Protein AF-A0A7C2QUU1-F1 (afdb_monomer_lite)

Structure (mmCIF, N/CA/C/O backbone):
data_AF-A0A7C2QUU1-F1
#
_entry.id   AF-A0A7C2QUU1-F1
#
loop_
_atom_site.group_PDB
_atom_site.id
_atom_site.type_symbol
_atom_site.label_atom_id
_atom_site.label_alt_id
_atom_site.label_comp_id
_atom_site.label_asym_id
_atom_site.label_entity_id
_atom_site.label_seq_id
_atom_site.pdbx_PDB_ins_code
_atom_site.Cartn_x
_atom_site.Cartn_y
_atom_site.Cartn_z
_atom_site.occupancy
_atom_site.B_iso_or_equiv
_atom_site.auth_seq_id
_atom_site.auth_comp_id
_atom_site.auth_asym_id
_atom_site.auth_atom_id
_atom_site.pdbx_PDB_model_num
ATOM 1 N N . MET A 1 1 ? -16.469 -3.434 -7.309 1.00 41.41 1 MET A N 1
ATOM 2 C CA . MET A 1 1 ? -15.616 -4.558 -6.874 1.00 41.41 1 MET A CA 1
ATOM 3 C C . MET A 1 1 ? -14.796 -5.000 -8.081 1.00 41.41 1 MET A C 1
ATOM 5 O O . MET A 1 1 ? -15.306 -5.731 -8.916 1.00 41.41 1 MET A O 1
ATOM 9 N N . ILE A 1 2 ? -13.607 -4.422 -8.275 1.00 46.06 2 ILE A N 1
ATOM 10 C CA . ILE A 1 2 ? -12.784 -4.620 -9.481 1.00 46.06 2 ILE A CA 1
ATOM 11 C C . ILE A 1 2 ? -11.628 -5.571 -9.140 1.00 46.06 2 ILE A C 1
ATOM 13 O O . ILE A 1 2 ? -10.767 -5.225 -8.345 1.00 46.06 2 ILE A O 1
ATOM 17 N N . LEU A 1 3 ? -11.685 -6.781 -9.711 1.00 43.09 3 LEU A N 1
ATOM 18 C CA . LEU A 1 3 ? -10.616 -7.628 -10.286 1.00 43.09 3 LEU A CA 1
ATOM 19 C C . LEU A 1 3 ? -9.187 -7.691 -9.683 1.00 43.09 3 LEU A C 1
ATOM 21 O O . LEU A 1 3 ? -8.293 -8.186 -10.361 1.00 43.09 3 LEU A O 1
ATOM 25 N N . ALA A 1 4 ? -8.935 -7.311 -8.429 1.00 51.81 4 ALA A N 1
ATOM 26 C CA . ALA A 1 4 ? -7.622 -7.537 -7.799 1.00 51.81 4 ALA A CA 1
ATOM 27 C C . ALA A 1 4 ? -7.374 -9.007 -7.387 1.00 51.81 4 ALA A C 1
ATOM 29 O O . ALA A 1 4 ? -6.244 -9.397 -7.122 1.00 51.81 4 ALA A O 1
ATOM 30 N N . LEU A 1 5 ? -8.412 -9.853 -7.376 1.00 50.00 5 LEU A N 1
ATOM 31 C CA . LEU A 1 5 ? -8.3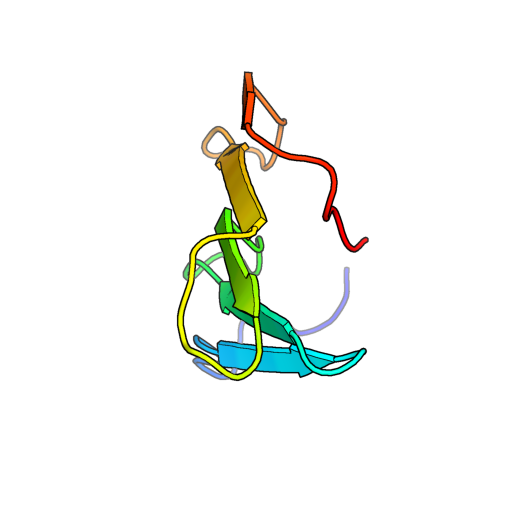36 -11.217 -6.833 1.00 50.00 5 LEU A CA 1
ATOM 32 C C . LEU A 1 5 ? -7.527 -12.218 -7.686 1.00 50.00 5 LEU A C 1
ATOM 34 O O . LEU A 1 5 ? -7.286 -13.326 -7.219 1.00 50.00 5 LEU A O 1
ATOM 38 N N . LEU A 1 6 ? -7.137 -11.885 -8.927 1.00 53.75 6 LEU A N 1
ATOM 39 C CA . LEU A 1 6 ? -6.629 -12.885 -9.885 1.00 53.75 6 LEU A CA 1
ATOM 40 C C . LEU A 1 6 ? -5.142 -12.764 -10.259 1.00 53.75 6 LEU A C 1
ATOM 42 O O . LEU A 1 6 ? -4.599 -13.669 -10.892 1.00 53.75 6 LEU A O 1
ATOM 46 N N . GLN A 1 7 ? -4.442 -11.691 -9.903 1.00 46.97 7 GLN A N 1
ATOM 47 C CA . GLN A 1 7 ? -3.045 -11.516 -10.311 1.00 46.97 7 GLN A CA 1
ATOM 48 C C . GLN A 1 7 ? -2.276 -10.871 -9.166 1.00 46.97 7 GLN A C 1
ATOM 50 O O . GLN A 1 7 ? -2.655 -9.795 -8.722 1.00 46.97 7 GLN A O 1
ATOM 55 N N . GLY A 1 8 ? -1.210 -11.530 -8.701 1.00 52.66 8 GLY A N 1
ATOM 56 C CA . GLY A 1 8 ? -0.302 -11.080 -7.643 1.00 52.66 8 GLY A CA 1
ATOM 57 C C . GLY A 1 8 ? 0.457 -9.798 -7.987 1.00 52.66 8 GLY A C 1
ATOM 58 O O . GLY A 1 8 ? 1.681 -9.800 -8.093 1.00 52.66 8 GLY A O 1
ATOM 59 N N . ILE A 1 9 ? -0.270 -8.700 -8.169 1.00 58.91 9 ILE A N 1
ATOM 60 C CA . ILE A 1 9 ? 0.267 -7.362 -8.352 1.00 58.91 9 ILE A CA 1
ATOM 61 C C . ILE A 1 9 ? 0.683 -6.880 -6.963 1.00 58.91 9 ILE A C 1
ATOM 63 O O . ILE A 1 9 ? -0.041 -6.158 -6.290 1.00 58.91 9 ILE A O 1
ATOM 67 N N . SER A 1 10 ? 1.850 -7.335 -6.515 1.00 74.38 10 SER A N 1
ATOM 68 C CA . SER A 1 10 ? 2.454 -6.901 -5.254 1.00 74.38 10 SER A CA 1
ATOM 69 C C . SER A 1 10 ? 2.988 -5.470 -5.331 1.00 74.38 10 SER A C 1
ATOM 71 O O . SER A 1 10 ? 3.212 -4.847 -4.297 1.00 74.38 10 SER A O 1
ATOM 73 N N . LEU A 1 11 ? 3.201 -4.942 -6.545 1.00 84.19 11 LEU A N 1
ATOM 74 C CA . LEU A 1 11 ? 3.898 -3.680 -6.772 1.00 84.19 11 LEU A CA 1
ATOM 75 C C . LEU A 1 11 ? 3.374 -2.940 -8.013 1.00 84.19 11 LEU A C 1
ATOM 77 O O . LEU A 1 11 ? 3.403 -3.481 -9.118 1.00 84.19 11 LEU A O 1
ATOM 81 N N . VAL A 1 12 ? 2.965 -1.676 -7.856 1.00 87.75 12 VAL A N 1
ATOM 82 C CA . VAL A 1 12 ? 2.588 -0.788 -8.978 1.00 87.75 12 VAL A CA 1
ATOM 83 C C . VAL A 1 12 ? 3.346 0.526 -8.893 1.00 87.75 12 VAL A C 1
ATOM 85 O O . VAL A 1 12 ? 3.458 1.105 -7.817 1.00 87.75 12 VAL A O 1
ATOM 88 N N . ARG A 1 13 ? 3.813 1.045 -10.033 1.00 88.44 13 ARG A N 1
ATOM 89 C CA . ARG A 1 13 ? 4.408 2.383 -10.118 1.00 88.44 13 ARG A CA 1
ATOM 90 C C . ARG A 1 13 ? 3.379 3.424 -10.571 1.00 88.44 13 ARG A C 1
ATOM 92 O O . ARG A 1 13 ? 2.804 3.272 -11.646 1.00 88.44 13 ARG A O 1
ATOM 99 N N . ARG A 1 14 ? 3.173 4.496 -9.798 1.00 85.94 14 ARG A N 1
ATOM 100 C CA . ARG A 1 14 ? 2.322 5.659 -10.141 1.00 85.94 14 ARG A CA 1
ATOM 101 C C . ARG A 1 14 ? 2.976 6.931 -9.614 1.00 85.94 14 ARG A C 1
ATOM 103 O O . ARG A 1 14 ? 3.594 6.883 -8.569 1.00 85.94 14 ARG A O 1
ATOM 110 N N . ASN A 1 15 ? 2.883 8.058 -10.323 1.00 87.19 15 ASN A N 1
ATOM 111 C CA . ASN A 1 15 ? 3.428 9.353 -9.863 1.00 87.19 15 ASN A CA 1
ATOM 112 C C . ASN A 1 15 ? 4.899 9.318 -9.393 1.00 87.19 15 ASN A C 1
ATOM 114 O O . ASN A 1 15 ? 5.285 10.039 -8.483 1.00 87.19 15 ASN A O 1
ATOM 118 N N . ASN A 1 16 ? 5.732 8.480 -10.022 1.00 88.19 16 ASN A N 1
ATOM 119 C CA . ASN A 1 16 ? 7.119 8.232 -9.602 1.00 88.19 16 ASN A CA 1
ATOM 120 C C . ASN A 1 16 ? 7.278 7.606 -8.192 1.00 88.19 16 ASN A C 1
ATOM 122 O O . ASN A 1 16 ? 8.378 7.569 -7.639 1.00 88.19 16 ASN A O 1
ATOM 126 N N . GLU A 1 17 ? 6.197 7.055 -7.656 1.00 91.56 17 GLU A N 1
ATOM 127 C CA . GLU A 1 17 ? 6.117 6.264 -6.436 1.00 91.56 17 GLU A CA 1
ATOM 128 C C . GLU A 1 17 ? 5.860 4.793 -6.777 1.00 91.56 17 GLU A C 1
ATOM 130 O O . GLU A 1 17 ? 5.321 4.449 -7.833 1.00 91.56 17 GLU A O 1
ATOM 135 N N . TRP A 1 18 ? 6.251 3.920 -5.863 1.00 91.50 18 TRP A N 1
ATOM 136 C CA . TRP A 1 18 ? 6.014 2.488 -5.887 1.00 91.50 18 TRP A CA 1
ATOM 137 C C . TRP A 1 18 ? 5.058 2.135 -4.757 1.00 91.50 18 TRP A C 1
ATOM 139 O O . TRP A 1 18 ? 5.343 2.417 -3.596 1.00 91.50 18 TRP A O 1
ATOM 149 N N . HIS A 1 19 ? 3.942 1.511 -5.102 1.00 91.00 19 HIS A N 1
ATOM 150 C CA . HIS A 1 19 ? 2.881 1.111 -4.189 1.00 91.00 19 HIS A CA 1
ATOM 151 C C . HIS A 1 19 ? 2.972 -0.391 -3.964 1.00 91.00 19 HIS A C 1
ATOM 153 O O . HIS A 1 19 ? 2.815 -1.159 -4.914 1.00 91.00 19 HIS A O 1
ATOM 159 N N . HIS A 1 20 ? 3.228 -0.785 -2.721 1.00 88.94 20 HIS A N 1
ATOM 160 C CA . HIS A 1 20 ? 3.344 -2.171 -2.290 1.00 88.94 20 HIS A CA 1
ATOM 161 C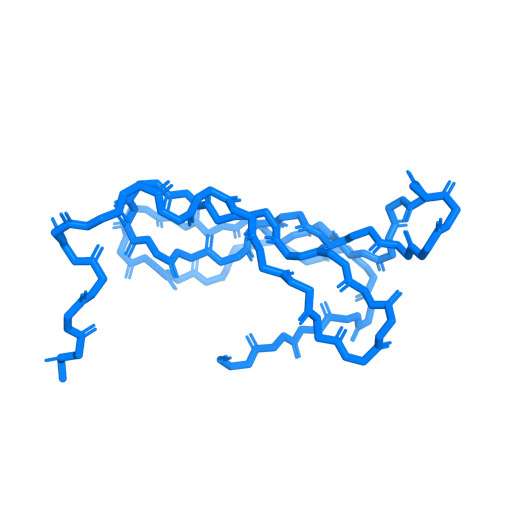 C . HIS A 1 20 ? 1.988 -2.629 -1.764 1.00 88.94 20 HIS A C 1
ATOM 163 O O . HIS A 1 20 ? 1.510 -2.127 -0.740 1.00 88.94 20 HIS A O 1
ATOM 169 N N . PHE A 1 21 ? 1.357 -3.540 -2.496 1.00 87.19 21 PHE A N 1
ATOM 170 C CA . PHE A 1 21 ? 0.018 -4.030 -2.199 1.00 87.19 21 PHE A CA 1
ATOM 171 C C . PHE A 1 21 ? 0.060 -5.341 -1.431 1.00 87.19 21 PHE A C 1
ATOM 173 O O . PHE A 1 21 ? 0.912 -6.200 -1.666 1.00 87.19 21 PHE A O 1
ATOM 180 N N . ASP A 1 22 ? -0.902 -5.503 -0.535 1.00 81.56 22 ASP A N 1
ATOM 181 C CA . ASP A 1 22 ? -1.170 -6.778 0.106 1.00 81.56 22 ASP A CA 1
ATOM 182 C C . ASP A 1 22 ? -1.978 -7.724 -0.803 1.00 81.56 22 ASP A C 1
ATOM 184 O O . ASP A 1 22 ? -2.477 -7.314 -1.857 1.00 81.56 22 ASP A O 1
ATOM 188 N N . PRO A 1 23 ? -2.139 -9.003 -0.417 1.00 80.62 23 PRO A N 1
ATOM 189 C CA . PRO A 1 23 ? -2.914 -9.967 -1.200 1.00 80.62 23 PRO A CA 1
ATOM 190 C C . PRO A 1 23 ? -4.394 -9.605 -1.398 1.00 80.62 23 PRO A C 1
ATOM 192 O O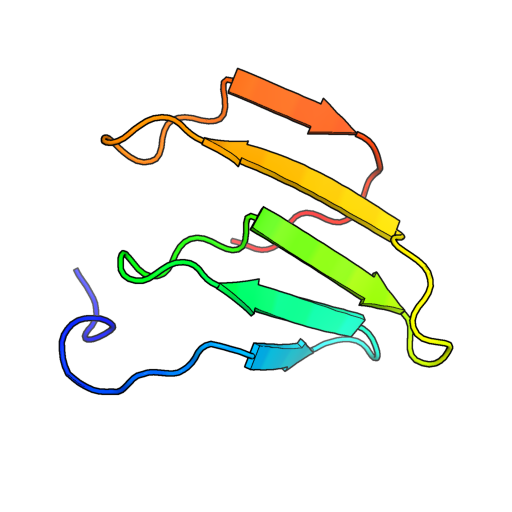 . PRO A 1 23 ? -5.057 -10.223 -2.227 1.00 80.62 23 PRO A O 1
ATOM 195 N N . LEU A 1 24 ? -4.926 -8.642 -0.638 1.00 80.56 24 LEU A N 1
ATOM 196 C CA . LEU A 1 24 ? -6.301 -8.156 -0.760 1.00 80.56 24 LEU A CA 1
ATOM 197 C C . LEU A 1 24 ? -6.404 -6.942 -1.700 1.00 80.56 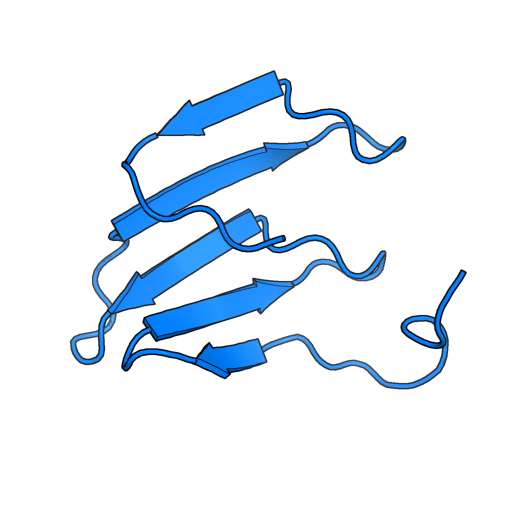24 LEU A C 1
ATOM 199 O O . LEU A 1 24 ? -7.511 -6.498 -2.002 1.00 80.56 24 LEU A O 1
ATOM 203 N N . GLY A 1 25 ? -5.273 -6.432 -2.198 1.00 81.12 25 GLY A N 1
ATOM 204 C CA . GLY A 1 25 ? -5.212 -5.295 -3.111 1.00 81.12 25 GLY A CA 1
ATOM 205 C C . GLY A 1 25 ? -5.144 -3.939 -2.409 1.00 81.12 25 GLY A C 1
ATOM 206 O O . GLY A 1 25 ? -5.447 -2.926 -3.039 1.00 81.12 25 GLY A O 1
ATOM 207 N N . THR A 1 26 ? -4.725 -3.888 -1.142 1.00 83.94 26 THR A N 1
ATOM 208 C CA . THR A 1 26 ? -4.566 -2.634 -0.388 1.00 83.94 26 THR A CA 1
ATOM 209 C C . THR A 1 26 ? -3.105 -2.190 -0.366 1.00 83.94 26 THR A C 1
ATOM 211 O O . THR A 1 26 ? -2.222 -2.968 -0.011 1.00 83.94 26 THR A O 1
ATOM 214 N N . ALA A 1 27 ? -2.830 -0.936 -0.742 1.00 85.12 27 ALA A N 1
ATOM 215 C CA . ALA A 1 27 ? -1.475 -0.379 -0.726 1.00 85.12 27 ALA A CA 1
ATOM 216 C C . ALA A 1 27 ? -1.052 -0.025 0.706 1.00 85.12 27 ALA A C 1
ATOM 218 O O . ALA A 1 27 ? -1.511 0.977 1.255 1.00 85.12 27 ALA A O 1
ATOM 219 N N . GLN A 1 28 ? -0.157 -0.819 1.294 1.00 86.62 28 GLN A N 1
ATOM 220 C CA . GLN A 1 28 ? 0.300 -0.605 2.669 1.00 86.62 28 GLN A CA 1
ATOM 221 C C . GLN A 1 28 ? 1.537 0.290 2.731 1.00 86.62 28 GLN A C 1
ATOM 223 O O . GLN A 1 28 ? 1.594 1.223 3.522 1.00 86.62 28 GLN A O 1
ATOM 228 N N . VAL A 1 29 ? 2.522 0.058 1.864 1.00 91.38 29 VAL A N 1
ATOM 229 C CA . VAL A 1 29 ? 3.768 0.837 1.849 1.00 91.38 29 VAL A CA 1
ATOM 230 C C . VAL A 1 29 ? 3.900 1.553 0.515 1.00 91.38 29 VAL A C 1
ATOM 232 O O . VAL A 1 29 ? 3.646 0.972 -0.539 1.00 91.38 29 VAL A O 1
ATOM 235 N N . ILE A 1 30 ? 4.313 2.819 0.548 1.00 92.38 30 ILE A N 1
ATOM 236 C CA . ILE A 1 30 ? 4.607 3.612 -0.645 1.00 92.38 30 ILE A CA 1
ATOM 237 C C . ILE A 1 30 ? 6.044 4.113 -0.553 1.00 92.38 30 ILE A C 1
ATOM 239 O O . ILE A 1 30 ? 6.432 4.734 0.441 1.00 92.38 30 ILE A O 1
ATOM 243 N N . THR A 1 31 ? 6.837 3.859 -1.593 1.00 93.12 31 THR A N 1
ATOM 244 C CA . THR A 1 31 ? 8.230 4.315 -1.684 1.00 93.12 31 THR A CA 1
ATOM 245 C C . THR A 1 31 ? 8.452 5.221 -2.888 1.00 93.12 31 THR A C 1
ATOM 247 O O . THR A 1 31 ? 7.893 4.974 -3.949 1.00 93.12 31 THR A O 1
ATOM 250 N N . ASN A 1 32 ? 9.305 6.237 -2.776 1.00 92.75 32 ASN A N 1
ATOM 251 C CA . ASN A 1 32 ? 9.686 7.067 -3.924 1.00 92.75 32 ASN A CA 1
ATOM 252 C C . ASN A 1 32 ? 10.642 6.327 -4.888 1.00 92.75 32 ASN A C 1
ATOM 254 O O . ASN A 1 32 ? 11.038 5.182 -4.654 1.00 92.75 32 ASN A O 1
ATOM 258 N N . SER A 1 33 ? 11.061 6.988 -5.972 1.00 89.88 33 SER A N 1
ATOM 259 C CA . SER A 1 33 ? 12.014 6.428 -6.947 1.00 89.88 33 SER A CA 1
ATOM 260 C C . SER A 1 33 ? 13.387 6.064 -6.373 1.00 89.88 33 SER A C 1
ATOM 262 O O . SER A 1 33 ? 14.107 5.293 -6.998 1.00 89.88 33 SER A O 1
ATOM 264 N N . SER A 1 34 ? 13.737 6.594 -5.200 1.00 94.00 34 SER A N 1
ATOM 265 C CA . SER A 1 34 ? 14.972 6.291 -4.467 1.00 94.00 34 SER A CA 1
ATOM 266 C C . SER A 1 34 ? 14.771 5.206 -3.399 1.00 94.00 34 SER A C 1
ATOM 268 O O . SER A 1 34 ? 15.612 5.058 -2.517 1.00 94.00 34 SER A O 1
ATOM 270 N N . ALA A 1 35 ? 13.652 4.474 -3.453 1.00 89.62 35 ALA A N 1
ATOM 271 C CA . ALA A 1 35 ? 13.262 3.429 -2.504 1.00 89.62 35 ALA A CA 1
ATOM 272 C C . ALA A 1 35 ? 13.094 3.902 -1.044 1.00 89.62 35 ALA A C 1
ATOM 274 O O . ALA A 1 35 ? 13.108 3.091 -0.120 1.00 89.62 35 ALA A O 1
ATOM 275 N N . GLN A 1 36 ? 12.894 5.203 -0.811 1.00 93.44 36 GLN A N 1
ATOM 276 C CA . GLN A 1 36 ? 12.593 5.726 0.523 1.00 93.44 36 GLN A CA 1
ATOM 277 C C . GLN A 1 36 ? 11.094 5.630 0.793 1.00 93.44 36 GLN A C 1
ATOM 279 O O . GLN A 1 36 ? 10.296 5.987 -0.073 1.00 93.44 36 GLN A O 1
ATOM 284 N N . VAL A 1 37 ? 10.714 5.198 1.997 1.00 92.50 37 VAL A N 1
ATOM 285 C CA . VAL A 1 37 ? 9.310 5.147 2.429 1.00 92.50 37 VAL A CA 1
ATOM 286 C C . VAL A 1 37 ? 8.770 6.568 2.568 1.00 92.50 37 VAL A C 1
ATOM 288 O O . VAL A 1 37 ? 9.238 7.335 3.406 1.00 92.50 37 VAL A O 1
ATOM 291 N N . VAL A 1 38 ? 7.788 6.912 1.736 1.00 93.25 38 VAL A N 1
ATOM 292 C CA . VAL A 1 38 ? 7.069 8.197 1.781 1.00 93.25 38 VAL A CA 1
ATOM 293 C C . VAL A 1 38 ? 5.710 8.067 2.455 1.00 93.25 38 VAL A C 1
ATOM 295 O O . VAL A 1 38 ? 5.163 9.062 2.932 1.00 93.25 38 VAL A O 1
ATOM 298 N N . SER A 1 39 ? 5.174 6.845 2.518 1.00 93.31 39 SER A N 1
ATOM 299 C CA . SER A 1 39 ? 3.987 6.544 3.303 1.00 93.31 39 SER A CA 1
ATOM 300 C C . SER A 1 39 ? 3.940 5.093 3.764 1.00 93.31 39 SER A C 1
ATOM 302 O O . SER A 1 39 ? 4.395 4.187 3.061 1.00 93.31 39 SER A O 1
ATOM 304 N N . ASN A 1 40 ? 3.391 4.894 4.956 1.00 91.94 40 ASN A N 1
ATOM 305 C CA . ASN A 1 40 ? 3.128 3.602 5.563 1.00 91.94 40 ASN A CA 1
ATOM 306 C C . ASN A 1 40 ? 1.732 3.629 6.197 1.00 91.94 40 ASN A C 1
ATOM 308 O O . ASN A 1 40 ? 1.491 4.319 7.191 1.00 91.94 40 ASN A O 1
ATOM 312 N N . ASN A 1 41 ? 0.823 2.885 5.586 1.00 91.50 41 ASN A N 1
ATOM 313 C CA . ASN A 1 41 ? -0.592 2.830 5.888 1.00 91.50 41 ASN A CA 1
ATOM 314 C C . ASN A 1 41 ? -0.934 1.414 6.357 1.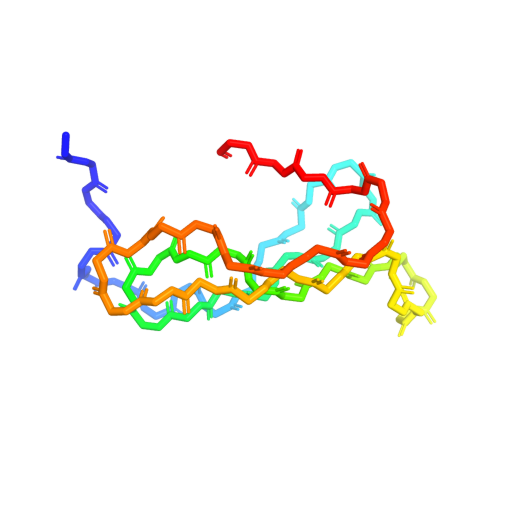00 91.50 41 ASN A C 1
ATOM 316 O O . ASN A 1 41 ? -0.823 0.448 5.602 1.00 91.50 41 ASN A O 1
ATOM 320 N N . LEU A 1 42 ? -1.371 1.289 7.607 1.00 89.19 42 LEU A N 1
ATOM 321 C CA . LEU A 1 42 ? -1.816 0.023 8.174 1.00 89.19 42 LEU A CA 1
ATOM 322 C C . LEU A 1 42 ? -3.332 -0.056 8.120 1.00 89.19 42 LEU A C 1
ATOM 324 O O . LEU A 1 42 ? -4.032 0.775 8.707 1.00 89.19 42 LEU A O 1
ATOM 328 N N . TYR A 1 43 ? -3.819 -1.097 7.462 1.00 89.31 43 TYR A N 1
ATOM 329 C CA . TYR A 1 43 ? -5.233 -1.413 7.354 1.00 89.31 43 TYR A CA 1
ATOM 330 C C . TYR A 1 43 ? -5.541 -2.669 8.165 1.00 89.31 43 TYR A C 1
ATOM 332 O O . TYR A 1 43 ? -4.678 -3.527 8.359 1.00 89.31 43 TYR A O 1
ATOM 340 N N . ASP A 1 44 ? -6.768 -2.777 8.662 1.00 89.12 44 ASP A N 1
ATOM 341 C CA . ASP A 1 44 ? -7.255 -4.047 9.191 1.00 89.12 44 ASP A CA 1
ATOM 342 C C . ASP A 1 44 ? -7.677 -5.012 8.068 1.00 89.12 44 ASP A C 1
ATOM 344 O O . ASP A 1 44 ? -7.642 -4.683 6.883 1.00 89.12 44 ASP A O 1
ATOM 348 N N . ILE A 1 45 ? -8.116 -6.215 8.448 1.00 84.19 45 ILE A N 1
ATOM 349 C CA . ILE A 1 45 ? -8.545 -7.260 7.504 1.00 84.19 45 ILE A CA 1
ATOM 350 C C . ILE A 1 45 ? -9.759 -6.864 6.644 1.00 84.19 45 ILE A C 1
ATOM 352 O O . ILE A 1 45 ? -10.020 -7.492 5.621 1.00 84.19 45 ILE A O 1
ATOM 356 N N . PHE A 1 46 ? -10.504 -5.832 7.040 1.00 87.50 46 PHE A N 1
ATOM 357 C CA . PHE A 1 46 ? -11.650 -5.313 6.297 1.00 87.50 46 PHE A CA 1
ATOM 358 C C . PHE A 1 46 ? -11.275 -4.124 5.400 1.00 87.50 46 PHE A C 1
ATOM 360 O O . PHE A 1 46 ? -12.157 -3.530 4.782 1.00 87.50 46 PHE A O 1
ATOM 367 N N . GLY A 1 47 ? -9.987 -3.769 5.315 1.00 85.50 47 GLY A N 1
ATOM 368 C CA . GLY A 1 47 ? -9.498 -2.645 4.518 1.00 85.50 47 GLY A CA 1
ATOM 369 C C . GLY A 1 47 ? -9.721 -1.280 5.176 1.00 85.50 47 GLY A C 1
ATOM 370 O O . GLY A 1 47 ? -9.662 -0.257 4.495 1.00 85.50 47 GLY A O 1
ATOM 371 N N . VAL A 1 48 ? -9.985 -1.224 6.487 1.00 89.25 48 VAL A N 1
ATOM 372 C CA . VAL A 1 48 ? -10.161 0.043 7.213 1.00 89.25 48 VAL A CA 1
ATOM 373 C C . VAL A 1 48 ? -8.808 0.557 7.694 1.00 89.25 48 VAL A C 1
ATOM 375 O O . VAL A 1 48 ? -8.096 -0.147 8.409 1.00 89.25 48 VAL A O 1
ATOM 378 N N . LEU A 1 49 ? -8.468 1.801 7.341 1.00 89.56 49 LEU A N 1
ATOM 379 C CA . LEU A 1 49 ? -7.225 2.455 7.762 1.00 89.56 49 LEU A CA 1
ATOM 380 C C . LEU A 1 49 ? -7.198 2.630 9.287 1.00 89.56 49 LEU A C 1
ATOM 382 O O . LEU A 1 49 ? -8.100 3.231 9.873 1.00 89.56 49 LEU A O 1
ATOM 386 N N . ARG A 1 50 ? -6.155 2.107 9.932 1.00 93.88 50 ARG A N 1
ATOM 387 C CA . ARG A 1 50 ? -5.948 2.161 11.388 1.00 93.88 50 ARG A CA 1
ATOM 388 C C . ARG A 1 50 ? -4.809 3.081 11.782 1.00 93.88 50 ARG A C 1
ATOM 390 O O . ARG A 1 50 ? -4.888 3.736 12.817 1.00 93.88 50 ARG A O 1
ATOM 397 N N . TYR A 1 51 ? -3.768 3.133 10.963 1.00 91.56 51 TYR A N 1
ATOM 398 C CA . TYR A 1 51 ? -2.620 3.991 11.199 1.00 91.56 51 TYR A CA 1
ATOM 399 C C . TYR A 1 51 ? -2.057 4.482 9.875 1.00 91.56 51 TYR A C 1
ATOM 401 O O . TYR A 1 51 ? -1.937 3.709 8.929 1.00 91.56 51 TYR A O 1
ATOM 409 N N . GLN A 1 52 ? -1.698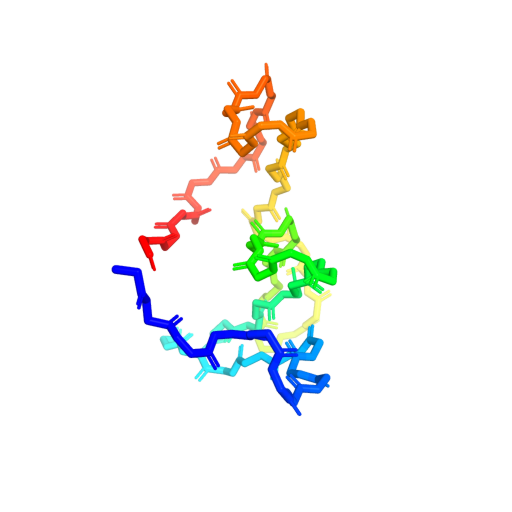 5.758 9.836 1.00 90.75 52 GLN A N 1
ATOM 410 C CA . GLN A 1 52 ? -1.074 6.389 8.687 1.00 90.75 52 GLN A CA 1
ATOM 411 C C . GLN A 1 52 ? 0.166 7.139 9.149 1.00 90.75 52 GLN A C 1
ATOM 413 O O . GLN A 1 52 ? 0.117 7.945 10.080 1.00 90.75 52 GLN A O 1
ATOM 418 N N . GLN A 1 53 ? 1.262 6.905 8.443 1.00 92.62 53 GLN A N 1
ATOM 419 C CA . GLN A 1 53 ? 2.478 7.688 8.539 1.00 92.62 53 GLN A CA 1
ATOM 420 C C . GLN A 1 53 ? 2.836 8.199 7.149 1.00 92.62 53 GLN A C 1
ATOM 422 O O . GLN A 1 53 ? 2.990 7.408 6.228 1.00 92.62 53 GLN A O 1
ATOM 427 N N . GLY A 1 54 ? 3.029 9.510 7.018 1.00 88.44 54 GLY A N 1
ATOM 428 C CA . GLY A 1 54 ? 3.300 10.155 5.735 1.00 88.44 54 GLY A CA 1
ATOM 429 C C . GLY A 1 54 ? 2.037 10.688 5.059 1.00 88.44 54 GLY A C 1
ATOM 430 O O . GLY A 1 54 ? 0.938 10.653 5.614 1.00 88.44 54 GLY A O 1
ATOM 431 N N . SER A 1 55 ? 2.216 11.249 3.868 1.00 82.56 55 SER A N 1
ATOM 432 C CA . SER A 1 55 ? 1.171 11.992 3.150 1.00 82.56 55 SER A CA 1
ATOM 433 C C . SER A 1 55 ? 0.753 11.352 1.828 1.00 82.56 55 SER A C 1
ATOM 435 O O . SER A 1 55 ? -0.265 11.753 1.266 1.00 82.56 55 SER A O 1
ATOM 437 N N . ALA A 1 56 ? 1.498 10.360 1.329 1.00 76.69 56 ALA A N 1
ATOM 438 C CA . ALA A 1 56 ? 1.102 9.636 0.130 1.00 76.69 56 ALA A CA 1
ATOM 439 C C . ALA A 1 56 ? -0.018 8.644 0.475 1.00 76.69 56 ALA A C 1
ATOM 441 O O . ALA A 1 56 ? 0.145 7.734 1.289 1.00 76.69 56 ALA A O 1
ATOM 442 N N . GLN A 1 57 ? -1.176 8.818 -0.143 1.00 66.38 57 GLN A N 1
ATOM 443 C CA . GLN A 1 57 ? -2.269 7.864 -0.073 1.00 66.38 57 GLN A CA 1
ATOM 444 C C . GLN A 1 57 ? -2.934 7.854 -1.437 1.00 66.38 57 GLN A C 1
ATOM 446 O O . GLN A 1 57 ? -3.399 8.885 -1.920 1.00 66.38 57 GLN A O 1
ATOM 451 N N . THR A 1 58 ? -2.940 6.696 -2.082 1.00 61.59 58 THR A N 1
ATOM 452 C CA . THR A 1 58 ? -3.693 6.521 -3.322 1.00 61.59 58 THR A CA 1
ATOM 453 C C . THR A 1 58 ? -4.995 5.790 -3.043 1.00 61.59 58 THR A C 1
ATOM 455 O O . THR A 1 58 ? -4.950 4.808 -2.299 1.00 61.59 58 THR A O 1
ATOM 458 N N . PRO A 1 59 ? -6.110 6.224 -3.653 1.00 52.25 59 PRO A N 1
ATOM 459 C CA . PRO A 1 59 ? -7.309 5.407 -3.766 1.00 52.25 59 PRO A CA 1
ATOM 460 C C . PRO A 1 59 ? -7.080 4.167 -4.645 1.00 52.25 59 PRO A C 1
ATOM 462 O O . PRO A 1 59 ? -6.091 4.128 -5.433 1.00 52.25 59 PRO A O 1
#

Foldseek 3Di:
DDDLQPDPCQWDDDPQKIFGADNVGAGAFIAHVVRHTQKGFDADPVRHTDDIDHDDDDD

Radius of gyration: 11.28 Å; chains: 1; bounding box: 31×25×22 Å

Sequence (59 aa):
MILALLQGISLVRRNNEWHHFDPLGTAQVITNSSAQVVSNNLYDIFGVLRYQQGSAQTP

Secondary structure (DSSP, 8-state):
--SGGGS---EEEETTEEEEE-TTS-EEEEEETTS-EEEEEEE-TTS-EEEEEES----

pLDDT: mean 80.85, std 15.44, range [41.41, 94.0]